Protein AF-A0A4Q0T9U9-F1 (afdb_monomer_lite)

Secondary structure (DSSP, 8-state):
-----GGG---EEE-SS-EEEPPTTT--S----GGGSS--SHHHHHHHHHHHHTT----

Sequence (59 aa):
MSIYPPSEIVDWIEDREALTADCPRCGIDAVIGSASGFPITPEFLNLMNEHWFEGHRPS

pLDDT: mean 89.11, std 10.79, range [48.75, 97.44]

Foldseek 3Di:
DDDDDPVLFPDWDDDPPDTFTADNPPRDSDDDDPVNPDDPDPVRVVVVCCVPPVVPDDD

Structure (mmCIF, N/CA/C/O backbone):
data_AF-A0A4Q0T9U9-F1
#
_entry.id   AF-A0A4Q0T9U9-F1
#
loop_
_atom_site.group_PDB
_atom_site.id
_atom_site.type_symbol
_atom_site.label_atom_id
_atom_site.label_alt_id
_atom_site.label_comp_id
_atom_site.label_asym_id
_atom_site.label_entity_id
_atom_site.label_seq_id
_atom_site.pdbx_PDB_ins_code
_atom_site.Cartn_x
_atom_site.Cartn_y
_atom_site.Cartn_z
_atom_site.occupancy
_atom_site.B_iso_or_equiv
_atom_site.auth_seq_id
_atom_site.auth_comp_id
_atom_site.auth_asym_id
_atom_site.auth_atom_id
_atom_site.pdbx_PDB_model_num
ATOM 1 N N . MET A 1 1 ? -6.176 9.766 0.729 1.00 84.69 1 MET A N 1
ATOM 2 C CA . MET A 1 1 ? -6.146 8.289 0.760 1.00 84.69 1 MET A CA 1
ATOM 3 C C . MET A 1 1 ? -6.651 7.722 -0.558 1.00 84.69 1 MET A C 1
ATOM 5 O O . MET A 1 1 ? -7.565 8.310 -1.125 1.00 84.69 1 MET A O 1
ATOM 9 N N . SER A 1 2 ? -6.102 6.605 -1.040 1.00 90.31 2 SER A N 1
ATOM 10 C CA . SER A 1 2 ? -6.561 5.928 -2.265 1.00 90.31 2 SER A CA 1
ATOM 11 C C . SER A 1 2 ? -6.453 4.408 -2.139 1.00 90.31 2 SER A C 1
ATOM 13 O O . SER A 1 2 ? -5.503 3.925 -1.534 1.00 90.31 2 SER A O 1
ATOM 15 N N . ILE A 1 3 ? -7.389 3.676 -2.749 1.00 94.94 3 ILE A N 1
ATOM 16 C CA . ILE A 1 3 ? -7.357 2.212 -2.899 1.00 94.94 3 ILE A CA 1
ATOM 17 C C . ILE A 1 3 ? -7.200 1.908 -4.392 1.00 94.94 3 ILE A C 1
ATOM 19 O O . ILE A 1 3 ? -7.901 2.502 -5.211 1.00 94.94 3 ILE A O 1
ATOM 23 N N . TYR A 1 4 ? -6.281 1.011 -4.738 1.00 95.44 4 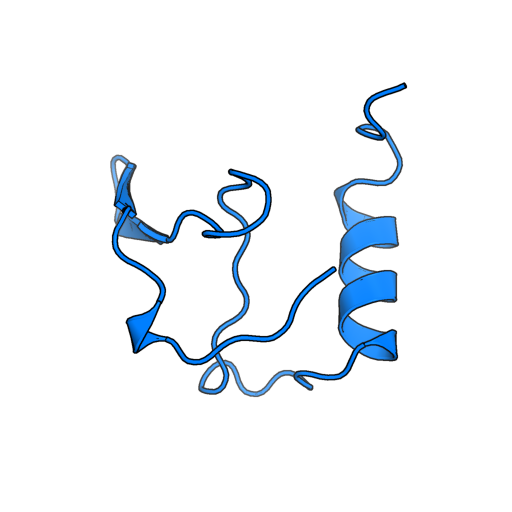TYR A N 1
ATOM 24 C CA . TYR A 1 4 ? -5.928 0.657 -6.114 1.00 95.44 4 TYR A CA 1
ATOM 25 C C . TYR A 1 4 ? -5.470 -0.812 -6.182 1.00 95.44 4 TYR A C 1
ATOM 27 O O . TYR A 1 4 ? -5.069 -1.378 -5.159 1.00 95.44 4 TYR A O 1
ATOM 35 N N . PRO A 1 5 ? -5.555 -1.470 -7.351 1.00 96.12 5 PRO A N 1
ATOM 36 C CA . PRO A 1 5 ? -4.992 -2.800 -7.543 1.00 9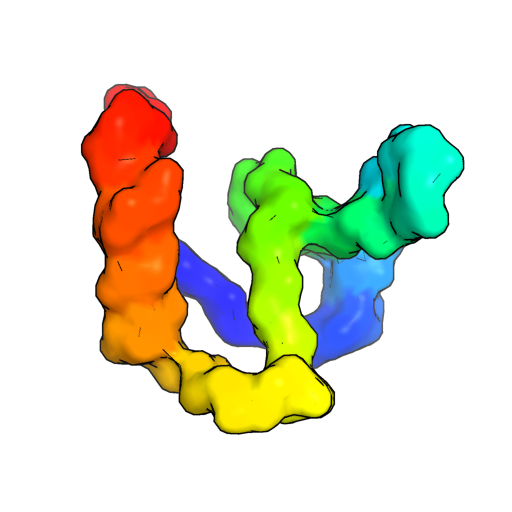6.12 5 PRO A CA 1
ATOM 37 C C . PRO A 1 5 ? -3.458 -2.778 -7.415 1.00 96.12 5 PRO A C 1
ATOM 39 O O . PRO A 1 5 ? -2.816 -1.821 -7.847 1.00 96.12 5 PRO A O 1
ATOM 42 N N . PRO A 1 6 ? -2.834 -3.855 -6.901 1.00 95.00 6 PRO A N 1
ATOM 43 C CA . PRO A 1 6 ? -1.381 -3.913 -6.715 1.00 95.00 6 PRO A CA 1
ATOM 44 C C . PRO A 1 6 ? -0.593 -3.796 -8.028 1.00 95.00 6 PRO A C 1
ATOM 46 O O . PRO A 1 6 ? 0.573 -3.427 -8.006 1.00 95.00 6 PRO A O 1
ATOM 49 N N . SER A 1 7 ? -1.223 -4.069 -9.176 1.00 96.75 7 SER A N 1
ATOM 50 C CA . SER A 1 7 ? -0.618 -3.903 -10.502 1.00 96.75 7 SER A CA 1
ATOM 51 C C . SER A 1 7 ? -0.308 -2.451 -10.875 1.00 96.75 7 SER A C 1
ATOM 53 O O . SER A 1 7 ? 0.413 -2.230 -11.840 1.00 96.75 7 SER A O 1
ATOM 55 N N . GLU A 1 8 ? -0.871 -1.468 -10.166 1.00 97.44 8 GLU A N 1
ATOM 56 C CA . GLU A 1 8 ? -0.534 -0.050 -10.359 1.00 97.44 8 GLU A CA 1
ATOM 57 C C . GLU A 1 8 ? 0.764 0.358 -9.642 1.00 97.44 8 GLU A C 1
ATOM 59 O O . GLU A 1 8 ? 1.282 1.441 -9.904 1.00 97.44 8 GLU A O 1
ATOM 64 N N . ILE A 1 9 ? 1.314 -0.490 -8.765 1.00 95.56 9 ILE A N 1
ATOM 65 C CA . ILE A 1 9 ? 2.591 -0.234 -8.090 1.00 95.56 9 ILE A CA 1
ATOM 66 C C . ILE A 1 9 ? 3.725 -0.588 -9.054 1.00 95.56 9 ILE A C 1
ATOM 68 O O . ILE A 1 9 ? 4.043 -1.761 -9.262 1.00 95.56 9 ILE A O 1
ATOM 72 N N . VAL A 1 10 ? 4.327 0.438 -9.647 1.00 95.44 10 VAL A N 1
ATOM 73 C CA . VAL A 1 10 ? 5.467 0.298 -10.567 1.00 95.44 10 VAL A CA 1
ATOM 74 C C . VAL A 1 10 ? 6.793 0.707 -9.931 1.00 95.44 10 VAL A C 1
ATOM 76 O O . VAL A 1 10 ? 7.836 0.210 -10.350 1.00 95.44 10 VAL A O 1
ATOM 79 N N . ASP A 1 11 ? 6.739 1.534 -8.887 1.00 94.50 11 ASP A N 1
ATOM 80 C CA . ASP A 1 11 ? 7.904 2.079 -8.200 1.00 94.50 11 ASP A CA 1
ATOM 81 C C . ASP A 1 11 ? 8.071 1.443 -6.815 1.00 94.50 11 ASP A C 1
ATOM 83 O O . ASP A 1 11 ? 7.120 1.294 -6.040 1.00 94.50 11 ASP A O 1
ATOM 87 N N . TRP A 1 12 ? 9.308 1.043 -6.523 1.00 94.19 12 TRP A N 1
ATOM 88 C CA . TRP A 1 12 ? 9.703 0.380 -5.285 1.00 94.19 12 TRP A CA 1
ATOM 89 C C . TRP A 1 12 ? 10.998 1.005 -4.778 1.00 94.19 12 TRP A C 1
ATOM 91 O O . TRP A 1 12 ? 11.955 1.172 -5.534 1.00 94.19 12 TRP A O 1
ATOM 101 N N . ILE A 1 13 ? 11.030 1.333 -3.492 1.00 92.69 13 ILE A N 1
ATOM 102 C CA . ILE A 1 13 ? 12.198 1.870 -2.805 1.00 92.69 13 ILE A CA 1
ATOM 103 C C . ILE A 1 13 ? 13.006 0.697 -2.254 1.00 92.69 13 ILE A C 1
ATOM 105 O O . ILE A 1 13 ? 12.501 -0.101 -1.462 1.00 92.69 13 ILE A O 1
ATOM 109 N N . GLU A 1 14 ? 14.265 0.596 -2.676 1.00 92.44 14 GLU A N 1
ATOM 110 C CA . GLU A 1 14 ? 15.237 -0.324 -2.088 1.00 92.44 14 GLU A CA 1
ATOM 111 C C . GLU A 1 14 ? 15.698 0.215 -0.729 1.00 92.44 14 GLU A C 1
ATOM 113 O O . GLU A 1 14 ? 16.463 1.180 -0.663 1.00 92.44 14 GLU A O 1
ATOM 118 N N . ASP A 1 15 ? 15.248 -0.410 0.360 1.00 82.44 15 ASP A N 1
ATOM 119 C CA . ASP A 1 15 ? 15.819 -0.209 1.692 1.00 82.44 15 ASP A CA 1
ATOM 120 C C . ASP A 1 15 ? 16.772 -1.368 2.039 1.00 82.44 15 ASP A C 1
ATOM 122 O O . ASP A 1 15 ? 16.819 -2.404 1.373 1.00 82.44 15 ASP A O 1
ATOM 126 N N . ARG A 1 16 ? 17.559 -1.205 3.104 1.00 82.75 16 ARG A N 1
ATOM 127 C CA . ARG A 1 16 ? 18.598 -2.146 3.545 1.00 82.75 16 ARG A CA 1
ATOM 128 C C . ARG A 1 16 ? 18.092 -3.568 3.776 1.00 82.75 16 ARG A C 1
ATOM 130 O O . ARG A 1 16 ? 18.883 -4.501 3.665 1.00 82.75 16 ARG A O 1
ATOM 137 N N . GLU A 1 17 ? 16.820 -3.729 4.129 1.00 83.94 17 GLU A N 1
ATOM 138 C CA . GLU A 1 17 ? 16.241 -5.016 4.528 1.00 83.94 17 GLU A CA 1
ATOM 139 C C . GLU A 1 17 ? 15.156 -5.526 3.569 1.00 83.94 17 GLU A C 1
ATOM 141 O O . GLU A 1 17 ? 14.937 -6.737 3.495 1.00 83.94 17 GLU A O 1
ATOM 146 N N . ALA A 1 18 ? 14.481 -4.640 2.829 1.00 87.31 18 ALA A N 1
ATOM 147 C CA . ALA A 1 18 ? 13.356 -5.001 1.972 1.00 87.31 18 ALA A CA 1
ATOM 148 C C . ALA A 1 18 ? 13.060 -3.937 0.903 1.00 87.31 18 ALA A C 1
ATOM 150 O O . ALA A 1 18 ? 13.545 -2.809 0.960 1.00 87.31 18 ALA A O 1
ATOM 151 N N . LEU A 1 19 ? 12.211 -4.317 -0.055 1.00 91.50 19 LEU A N 1
ATOM 152 C CA . LEU A 1 19 ? 11.569 -3.382 -0.971 1.00 91.50 19 LEU A CA 1
ATOM 153 C C . LEU A 1 19 ? 10.316 -2.799 -0.317 1.00 91.50 19 LEU A C 1
ATOM 155 O O . LEU A 1 19 ? 9.444 -3.550 0.127 1.00 91.50 19 LEU A O 1
ATOM 159 N N . THR A 1 20 ? 10.200 -1.477 -0.337 1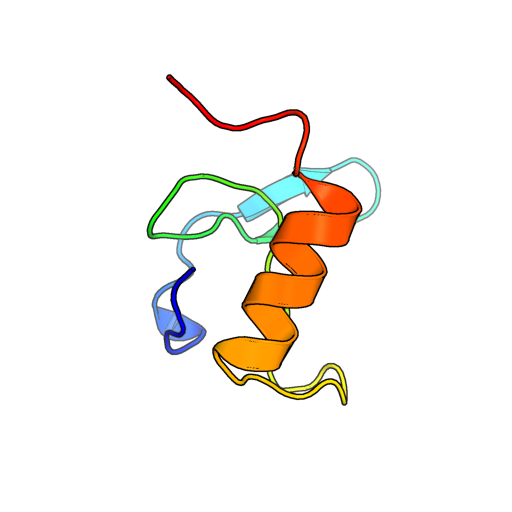.00 92.56 20 THR A N 1
ATOM 160 C CA . THR A 1 20 ? 8.998 -0.756 0.092 1.00 92.56 20 THR A CA 1
ATOM 161 C C . THR A 1 20 ? 8.274 -0.215 -1.135 1.00 92.56 20 THR A C 1
ATOM 163 O O . THR A 1 20 ? 8.884 0.423 -1.986 1.00 92.56 20 THR A O 1
ATOM 166 N N . ALA A 1 21 ? 6.975 -0.487 -1.259 1.00 93.94 21 ALA A N 1
ATOM 167 C CA . ALA A 1 21 ? 6.170 0.034 -2.363 1.00 93.94 21 ALA A CA 1
ATOM 168 C C . ALA A 1 21 ? 5.975 1.548 -2.230 1.00 93.94 21 ALA A C 1
ATOM 170 O O . ALA A 1 21 ? 5.599 2.020 -1.155 1.00 93.94 21 ALA A O 1
ATOM 171 N N . ASP A 1 22 ? 6.141 2.281 -3.331 1.00 93.69 22 ASP A N 1
ATOM 172 C CA . ASP A 1 22 ? 5.715 3.676 -3.404 1.00 93.69 22 ASP A CA 1
ATOM 173 C C . ASP A 1 22 ? 4.238 3.762 -3.825 1.00 93.69 22 ASP A C 1
ATOM 175 O O . ASP A 1 22 ? 3.762 3.041 -4.709 1.00 93.69 22 ASP A O 1
ATOM 179 N N . CYS A 1 23 ? 3.478 4.637 -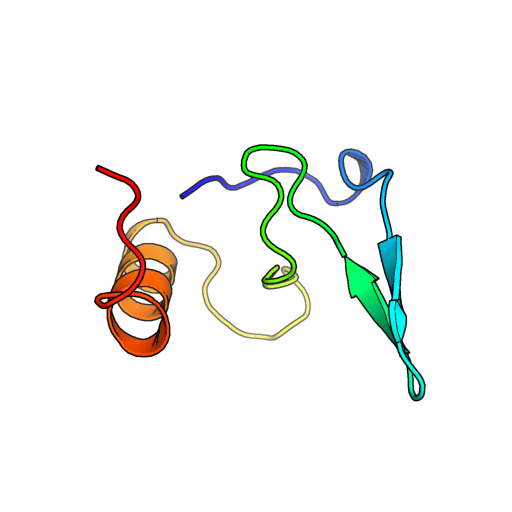3.170 1.00 93.31 23 CYS A N 1
ATOM 180 C CA . CYS A 1 23 ? 2.092 4.886 -3.517 1.00 93.31 23 CYS A CA 1
ATOM 181 C C . CYS A 1 23 ? 2.006 5.636 -4.863 1.00 93.31 23 CYS A C 1
ATOM 183 O O . CYS A 1 23 ? 2.333 6.828 -4.912 1.00 93.31 23 CYS A O 1
ATOM 185 N N . PRO A 1 24 ? 1.398 5.052 -5.918 1.00 94.12 24 PRO A N 1
ATOM 186 C CA . PRO A 1 24 ? 1.336 5.644 -7.262 1.00 94.12 24 PRO A CA 1
ATOM 187 C C . PRO A 1 24 ? 0.477 6.918 -7.343 1.00 94.12 24 PRO A C 1
ATOM 189 O O . PRO A 1 24 ? 0.310 7.510 -8.409 1.00 94.12 24 PRO A O 1
ATOM 192 N N . ARG A 1 25 ? -0.140 7.335 -6.231 1.00 92.44 25 ARG A N 1
ATOM 193 C CA . ARG A 1 25 ? -1.043 8.491 -6.160 1.00 92.44 25 ARG A CA 1
ATOM 194 C C . ARG A 1 25 ? -0.456 9.681 -5.417 1.00 92.44 25 ARG A C 1
ATOM 196 O O . ARG A 1 25 ? -0.848 10.802 -5.730 1.00 92.44 25 ARG A O 1
ATOM 203 N N . CYS A 1 26 ? 0.412 9.460 -4.432 1.00 88.69 26 CYS A N 1
ATOM 204 C CA . CYS A 1 26 ? 0.950 10.544 -3.607 1.00 88.69 26 CYS A CA 1
ATOM 205 C C . CYS A 1 26 ? 2.453 10.457 -3.325 1.00 88.69 26 CYS A C 1
ATOM 207 O O . CYS A 1 26 ? 2.960 11.379 -2.694 1.00 88.69 26 CYS A O 1
ATOM 209 N N . GLY A 1 27 ? 3.155 9.409 -3.771 1.00 87.88 27 GLY A N 1
ATOM 210 C CA . GLY A 1 27 ? 4.606 9.293 -3.580 1.00 87.88 27 GLY A CA 1
ATOM 211 C C . GLY A 1 27 ? 5.032 8.987 -2.138 1.00 87.88 27 GLY A C 1
ATOM 212 O O . GLY A 1 27 ? 6.163 9.273 -1.759 1.00 87.88 27 GLY A O 1
ATOM 213 N N . ILE A 1 28 ? 4.098 8.527 -1.295 1.00 89.19 28 ILE A N 1
ATOM 214 C CA . ILE A 1 28 ? 4.403 8.110 0.079 1.00 89.19 28 ILE A CA 1
ATOM 215 C C . ILE A 1 28 ? 4.697 6.613 0.060 1.00 89.19 28 ILE A C 1
ATOM 217 O O . ILE A 1 28 ? 3.887 5.821 -0.426 1.00 89.19 28 ILE A O 1
ATOM 221 N N . ASP A 1 29 ? 5.787 6.233 0.707 1.00 89.12 29 ASP A N 1
ATOM 222 C CA . ASP A 1 29 ? 6.300 4.878 0.900 1.00 89.12 29 ASP A CA 1
ATOM 223 C C . ASP A 1 29 ? 5.559 4.092 2.002 1.00 89.12 29 ASP A C 1
ATOM 225 O O . ASP A 1 29 ? 6.133 3.288 2.734 1.00 89.1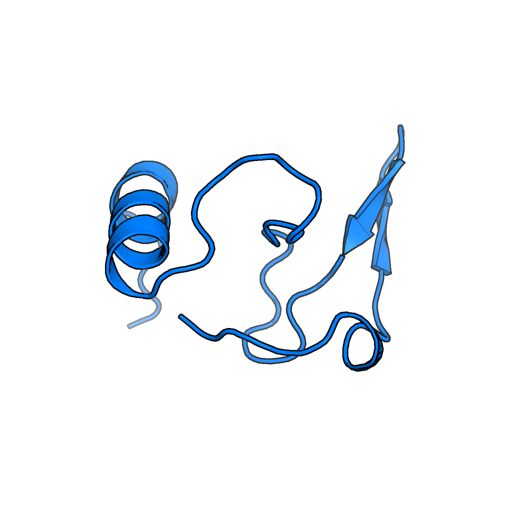2 29 ASP A O 1
ATOM 229 N N . ALA A 1 30 ? 4.248 4.319 2.134 1.00 91.12 30 ALA A N 1
ATOM 230 C CA . ALA A 1 30 ? 3.387 3.683 3.128 1.00 91.12 30 ALA A CA 1
ATOM 231 C C . ALA A 1 30 ? 2.142 3.088 2.456 1.00 91.12 30 ALA A C 1
ATOM 233 O O . ALA A 1 30 ? 1.121 3.755 2.268 1.00 91.12 30 ALA A O 1
ATOM 234 N N . VAL A 1 31 ? 2.231 1.802 2.104 1.00 93.88 31 VAL A N 1
ATOM 235 C CA . VAL A 1 31 ? 1.170 1.040 1.430 1.00 93.88 31 VAL A CA 1
ATOM 236 C C . VAL A 1 31 ? 0.748 -0.154 2.288 1.00 93.88 31 VAL A C 1
ATOM 238 O O . VAL A 1 31 ? 1.581 -0.937 2.738 1.00 93.88 31 VAL A O 1
ATOM 241 N N . ILE A 1 32 ? -0.562 -0.332 2.485 1.00 94.25 32 ILE A N 1
ATOM 242 C CA . ILE A 1 32 ? -1.130 -1.499 3.178 1.00 94.25 32 ILE A CA 1
ATOM 243 C C . ILE A 1 32 ? -1.670 -2.481 2.136 1.00 94.25 32 ILE A C 1
ATOM 245 O O . ILE A 1 32 ? -2.634 -2.191 1.428 1.00 94.25 32 ILE A O 1
ATOM 249 N N . GLY A 1 33 ? -1.056 -3.662 2.047 1.00 94.00 33 GLY A N 1
ATOM 250 C CA . GLY A 1 33 ? -1.477 -4.714 1.121 1.00 94.00 33 GLY A CA 1
ATOM 251 C C . GLY A 1 33 ? -2.765 -5.415 1.562 1.00 94.00 33 GLY A C 1
ATOM 252 O O . GLY A 1 33 ? -2.977 -5.661 2.750 1.00 94.00 33 GLY A O 1
ATOM 253 N N . SER A 1 34 ? -3.604 -5.830 0.610 1.00 94.75 34 SER A N 1
ATOM 254 C CA . SER A 1 34 ? -4.859 -6.550 0.892 1.00 94.75 34 SER A CA 1
ATOM 255 C C . SER A 1 34 ? -4.666 -7.920 1.554 1.00 94.75 34 SER A C 1
ATOM 257 O O . SER A 1 34 ? -5.588 -8.437 2.176 1.00 94.75 34 SER A O 1
ATOM 259 N N . ALA A 1 35 ? -3.468 -8.504 1.452 1.00 95.12 35 ALA A N 1
ATOM 260 C CA . ALA A 1 35 ? -3.094 -9.749 2.123 1.00 95.12 35 ALA A CA 1
ATOM 261 C C . ALA A 1 35 ? -2.591 -9.548 3.568 1.00 95.12 35 ALA A C 1
ATOM 263 O O . ALA A 1 35 ? -2.265 -10.523 4.237 1.00 95.12 35 ALA A O 1
ATOM 264 N N . SER A 1 36 ? -2.524 -8.306 4.063 1.00 94.56 36 SER A N 1
ATOM 265 C CA . SER A 1 36 ? -2.025 -7.988 5.412 1.00 94.56 36 SER A CA 1
ATOM 266 C C . SER A 1 36 ? -2.945 -8.450 6.549 1.00 94.56 36 SER A C 1
ATOM 268 O O . SER A 1 36 ? -2.520 -8.495 7.700 1.00 94.56 36 SER A O 1
ATOM 270 N N . GLY A 1 37 ? -4.207 -8.767 6.245 1.00 96.25 37 GLY A N 1
ATOM 271 C CA . GLY A 1 37 ? -5.233 -9.079 7.242 1.00 96.25 37 GLY A CA 1
ATOM 272 C C . GLY A 1 37 ? -5.907 -7.849 7.860 1.00 96.25 37 GLY A C 1
ATOM 273 O O . GLY A 1 37 ? -6.828 -8.011 8.659 1.00 96.25 37 GLY A O 1
ATOM 274 N N . PHE A 1 38 ? -5.504 -6.632 7.477 1.00 95.88 38 PHE A N 1
ATOM 275 C CA . PHE A 1 38 ? -6.167 -5.398 7.900 1.00 95.88 38 PHE A CA 1
ATOM 276 C C . PHE A 1 38 ? -7.300 -4.989 6.945 1.00 95.88 38 PHE A C 1
ATOM 278 O O . PHE A 1 38 ? -7.248 -5.299 5.750 1.00 95.88 38 PHE A O 1
ATOM 285 N N . PRO A 1 39 ? -8.326 -4.264 7.434 1.00 96.19 39 PRO A N 1
ATOM 286 C CA . PRO A 1 39 ? -9.378 -3.736 6.575 1.00 96.19 39 PRO A CA 1
ATOM 287 C C . PRO A 1 39 ? -8.828 -2.735 5.552 1.00 96.19 39 PRO A C 1
ATOM 289 O O . PRO A 1 39 ? -8.238 -1.724 5.914 1.00 96.19 39 PRO A O 1
ATOM 292 N N . ILE A 1 40 ? -9.084 -2.965 4.264 1.00 95.50 40 ILE A N 1
ATOM 293 C CA . ILE A 1 40 ? -8.777 -1.995 3.201 1.00 95.50 40 ILE A CA 1
ATOM 294 C C . ILE A 1 40 ? -10.039 -1.172 2.915 1.00 95.50 40 ILE A C 1
ATOM 296 O O . ILE A 1 40 ? -10.668 -1.315 1.867 1.00 95.50 40 ILE A O 1
ATOM 300 N N . THR A 1 41 ? -10.458 -0.354 3.887 1.00 95.38 41 THR A N 1
ATOM 301 C CA . THR A 1 41 ? -11.600 0.569 3.746 1.00 95.38 41 THR A CA 1
ATOM 302 C C . THR A 1 41 ? -11.158 2.021 3.925 1.00 95.38 41 THR A C 1
ATOM 304 O O . THR A 1 41 ? -10.182 2.272 4.637 1.00 95.38 41 THR A O 1
ATOM 307 N N . PRO A 1 42 ? -11.854 2.997 3.314 1.00 93.75 42 PRO A N 1
ATOM 308 C CA . PRO A 1 42 ? -11.516 4.410 3.472 1.00 93.75 42 PRO A CA 1
ATOM 309 C C . PRO A 1 42 ? -11.443 4.865 4.936 1.00 93.75 42 PRO A C 1
ATOM 311 O O . PRO A 1 42 ? -10.541 5.616 5.291 1.00 93.75 42 PRO A O 1
ATOM 314 N N . GLU A 1 43 ? -12.348 4.388 5.792 1.00 95.31 43 GLU A N 1
ATOM 315 C CA . GLU A 1 43 ? -12.427 4.759 7.209 1.00 95.31 43 GLU A CA 1
ATOM 316 C C . GLU A 1 43 ? -11.206 4.260 7.981 1.00 95.31 43 GLU A C 1
ATOM 318 O O . GLU A 1 43 ? -10.555 5.042 8.670 1.00 95.31 43 GLU A O 1
ATOM 323 N N . PHE A 1 44 ? -10.863 2.975 7.831 1.00 95.12 44 PHE A N 1
ATOM 324 C CA . PHE A 1 44 ? -9.690 2.401 8.487 1.00 95.12 44 PHE A CA 1
ATOM 325 C C . PHE A 1 44 ? -8.419 3.100 8.020 1.00 95.12 44 PHE A C 1
ATOM 327 O O . PHE A 1 44 ? -7.620 3.545 8.837 1.00 95.12 44 PHE A O 1
ATOM 334 N N . LEU A 1 45 ? -8.258 3.251 6.705 1.00 93.00 45 LEU A N 1
ATOM 335 C CA . LEU A 1 45 ? -7.078 3.889 6.145 1.00 93.00 45 LEU A CA 1
ATOM 336 C C . LEU A 1 45 ? -6.952 5.340 6.628 1.00 93.00 45 LEU A C 1
ATOM 338 O O . LEU A 1 45 ? -5.855 5.740 7.001 1.00 93.00 45 LEU A O 1
ATOM 342 N N . ASN A 1 46 ? -8.038 6.120 6.678 1.00 91.62 46 ASN A N 1
ATOM 343 C CA . ASN A 1 46 ? -7.993 7.493 7.194 1.00 91.62 46 ASN A CA 1
ATOM 344 C C . ASN A 1 46 ? -7.523 7.542 8.653 1.00 91.62 46 ASN A C 1
ATOM 346 O O . ASN A 1 46 ? -6.647 8.344 8.954 1.00 91.62 46 ASN A O 1
ATOM 350 N N . LEU A 1 47 ? -7.995 6.633 9.514 1.00 93.50 47 LEU A N 1
ATOM 351 C CA . LEU A 1 47 ? -7.502 6.522 10.894 1.00 93.50 47 LEU A CA 1
ATOM 352 C C . LEU A 1 47 ? -6.004 6.194 10.947 1.00 93.50 47 LEU A C 1
ATOM 354 O O . LEU A 1 47 ? -5.287 6.723 11.794 1.00 93.50 47 LEU A O 1
ATOM 358 N N . MET A 1 48 ? -5.508 5.341 10.042 1.00 92.69 48 MET A N 1
ATOM 359 C CA . MET A 1 48 ? -4.070 5.063 9.953 1.00 92.69 48 MET A CA 1
ATOM 360 C C . MET A 1 48 ? -3.289 6.263 9.400 1.00 92.69 48 MET A C 1
ATOM 362 O O . MET A 1 48 ? -2.160 6.527 9.795 1.00 92.69 48 MET A O 1
ATOM 366 N N . ASN A 1 49 ? -3.859 7.055 8.500 1.00 89.94 49 ASN A N 1
ATOM 367 C CA . ASN A 1 49 ? -3.170 8.267 8.082 1.00 89.94 49 ASN A CA 1
ATOM 368 C C . ASN A 1 49 ? -3.124 9.311 9.196 1.00 89.94 49 ASN A C 1
ATOM 370 O O . ASN A 1 49 ? -2.075 9.908 9.409 1.00 89.94 49 ASN A O 1
ATOM 374 N N . GLU A 1 50 ? -4.213 9.475 9.942 1.00 90.94 50 GLU A N 1
ATOM 375 C CA . GLU A 1 50 ? -4.261 10.379 11.086 1.00 90.94 50 GLU A CA 1
ATOM 376 C C . GLU A 1 50 ? -3.245 9.962 12.155 1.00 90.94 50 GLU A C 1
ATOM 378 O O . GLU A 1 50 ? -2.379 10.750 12.522 1.00 90.94 50 GLU A O 1
ATOM 383 N N . HIS A 1 51 ? -3.256 8.694 12.573 1.00 92.06 51 HIS A N 1
ATOM 384 C CA . HIS A 1 51 ? -2.396 8.222 13.659 1.00 92.06 51 HIS A CA 1
ATOM 385 C C . HIS A 1 51 ? -0.887 8.323 13.361 1.00 92.06 51 HIS A C 1
ATOM 387 O O . HIS A 1 51 ? -0.114 8.633 14.267 1.00 92.06 51 HIS A O 1
ATOM 393 N N . TRP A 1 52 ? -0.451 8.085 12.116 1.00 89.69 52 T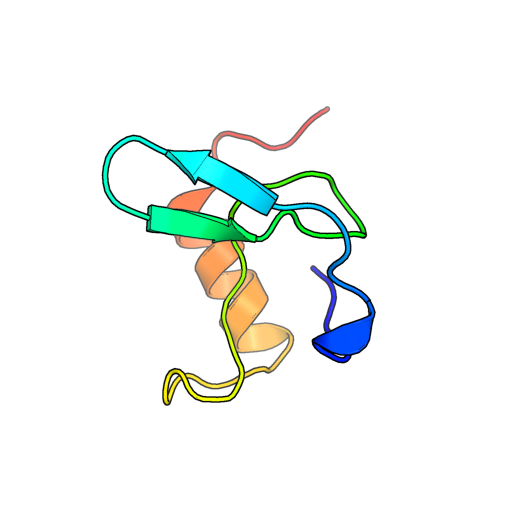RP A N 1
ATOM 394 C CA . TRP A 1 52 ? 0.977 8.093 11.760 1.00 89.69 52 TRP A CA 1
ATOM 395 C C . TRP A 1 52 ? 1.459 9.393 11.098 1.00 89.69 52 TRP A C 1
ATOM 397 O O . TRP A 1 52 ? 2.647 9.703 11.180 1.00 89.69 52 TRP A O 1
ATOM 407 N N . PHE A 1 53 ? 0.577 10.161 10.447 1.00 84.69 53 PHE A N 1
ATOM 408 C CA . PHE A 1 53 ? 0.974 11.276 9.577 1.00 84.69 53 PHE A CA 1
ATOM 409 C C . PHE A 1 53 ? 0.299 12.618 9.895 1.00 84.69 53 PHE A C 1
ATOM 411 O O . PHE A 1 53 ? 0.512 13.572 9.147 1.00 84.69 53 PHE A O 1
ATOM 418 N N . GLU A 1 54 ? -0.453 12.772 10.994 1.00 77.06 54 GLU A N 1
ATOM 419 C CA . GLU A 1 54 ? -1.118 14.051 11.326 1.00 77.06 54 GLU A CA 1
ATOM 420 C C . GLU A 1 54 ? -0.176 15.269 11.432 1.00 77.06 54 GLU A C 1
ATOM 422 O O . GLU A 1 54 ? -0.627 16.402 11.267 1.00 77.06 54 GLU A O 1
ATOM 427 N N . GLY A 1 55 ? 1.133 15.065 11.623 1.00 65.56 55 GLY A N 1
ATOM 428 C CA . GLY A 1 55 ? 2.146 16.131 11.587 1.00 65.56 55 GLY A CA 1
ATOM 429 C C . GLY A 1 55 ? 2.691 16.496 10.195 1.00 65.56 55 GLY A C 1
ATOM 430 O O . GLY A 1 55 ? 3.419 17.476 10.078 1.00 65.56 55 GLY A O 1
ATOM 431 N N . HIS A 1 56 ? 2.357 15.732 9.150 1.00 57.69 56 HIS A N 1
ATOM 432 C CA . HIS A 1 56 ? 2.902 15.842 7.787 1.00 57.69 56 HIS A CA 1
ATOM 433 C C . HIS A 1 56 ? 1.833 16.214 6.749 1.00 57.69 56 HIS A C 1
ATOM 435 O O . HIS A 1 56 ? 1.877 15.752 5.610 1.00 57.69 56 HIS A O 1
ATOM 441 N N . ARG A 1 57 ? 0.855 17.056 7.104 1.00 57.84 57 ARG A N 1
ATOM 442 C CA . ARG A 1 57 ? -0.009 17.668 6.084 1.00 57.84 57 ARG A CA 1
ATOM 443 C C . ARG A 1 57 ? 0.846 18.622 5.236 1.00 57.84 57 ARG A C 1
ATOM 445 O O . ARG A 1 57 ? 1.323 19.612 5.794 1.00 57.84 57 ARG A O 1
ATOM 452 N N . PRO A 1 58 ? 1.047 18.378 3.925 1.00 53.16 58 PRO A N 1
ATOM 453 C CA . PRO A 1 58 ? 1.561 19.424 3.059 1.00 53.16 58 PRO A CA 1
ATOM 454 C C . PRO A 1 58 ? 0.491 20.517 3.023 1.00 53.16 58 PRO A C 1
ATOM 456 O O . PRO A 1 58 ? -0.680 20.228 2.764 1.00 53.16 58 PRO A O 1
ATOM 459 N N . SER A 1 59 ? 0.892 21.737 3.373 1.00 48.75 59 SER A N 1
ATOM 460 C CA . SER A 1 59 ? 0.102 22.957 3.185 1.00 48.75 59 SER A CA 1
ATOM 461 C C . SER A 1 59 ? -0.327 23.137 1.735 1.00 48.75 59 SER A C 1
ATOM 463 O O . SER A 1 59 ? 0.548 22.905 0.868 1.00 48.75 59 SER A O 1
#

Organism: NCBI:txid2479048

Radius of gyration: 12.02 Å; chains: 1; bounding box: 31×33×24 Å